Protein AF-A0A2D6XD43-F1 (afdb_monomer_lite)

Radius of gyration: 28.15 Å; chains: 1; bounding box: 57×54×77 Å

pLDDT: mean 83.76, std 19.69, range [35.38, 98.19]

Structure (mmCIF, N/CA/C/O backbone):
data_AF-A0A2D6XD43-F1
#
_entry.id   AF-A0A2D6XD43-F1
#
loop_
_atom_site.group_PDB
_atom_site.id
_atom_site.type_symbol
_atom_site.label_atom_id
_atom_site.label_alt_id
_atom_site.label_comp_id
_atom_site.label_asym_id
_atom_site.label_entity_id
_atom_site.label_seq_id
_atom_site.pdbx_PDB_ins_code
_atom_site.Cartn_x
_atom_site.Cartn_y
_atom_site.Cartn_z
_atom_site.occupancy
_atom_site.B_iso_or_equiv
_atom_site.auth_seq_id
_atom_site.auth_comp_id
_atom_site.auth_asym_id
_atom_site.auth_atom_id
_atom_site.pdbx_PDB_model_num
ATOM 1 N N . MET A 1 1 ? -34.130 -46.981 38.856 1.00 36.81 1 MET A N 1
ATOM 2 C CA . MET A 1 1 ? -32.659 -47.168 38.892 1.00 36.81 1 MET A CA 1
ATOM 3 C C . MET A 1 1 ? -32.254 -47.783 37.555 1.00 36.81 1 MET A C 1
ATOM 5 O O . MET A 1 1 ? -32.820 -48.808 37.228 1.00 36.81 1 MET A O 1
ATOM 9 N N . GLY A 1 2 ? -31.407 -47.218 36.698 1.00 35.38 2 GLY A N 1
ATOM 10 C CA . GLY A 1 2 ? -30.590 -46.011 36.779 1.00 35.38 2 GLY A CA 1
ATOM 11 C C . GLY A 1 2 ? -30.310 -45.475 35.366 1.00 35.38 2 GLY A C 1
ATOM 12 O O . GLY A 1 2 ? -30.188 -46.233 34.411 1.00 35.38 2 GLY A O 1
ATOM 13 N N . PHE A 1 3 ? -30.280 -44.149 35.285 1.00 39.03 3 PHE A N 1
ATOM 14 C CA . PHE A 1 3 ? -30.263 -43.269 34.112 1.00 39.03 3 PHE A CA 1
ATOM 15 C C . PHE A 1 3 ? -28.834 -42.773 33.787 1.00 39.03 3 PHE A C 1
ATOM 17 O O . PHE A 1 3 ? -28.650 -41.710 33.209 1.00 39.03 3 PHE A O 1
ATOM 24 N N . LEU A 1 4 ? -27.794 -43.506 34.191 1.00 45.97 4 LEU A N 1
ATOM 25 C CA . LEU A 1 4 ? -26.397 -43.088 34.056 1.00 45.97 4 LEU A CA 1
ATOM 26 C C . LEU A 1 4 ? -25.532 -44.290 33.660 1.00 45.97 4 LEU A C 1
ATOM 28 O O . LEU A 1 4 ? -25.793 -45.410 34.084 1.00 45.97 4 LEU A O 1
ATOM 32 N N . ASP A 1 5 ? -24.503 -44.012 32.861 1.00 47.78 5 ASP A N 1
ATOM 33 C CA . ASP A 1 5 ? -23.393 -44.901 32.493 1.00 47.78 5 ASP A CA 1
ATOM 34 C C . ASP A 1 5 ? -23.548 -45.815 31.272 1.00 47.78 5 ASP A C 1
ATOM 36 O O . ASP A 1 5 ? -23.413 -47.035 31.328 1.00 47.78 5 ASP A O 1
ATOM 40 N N . ARG A 1 6 ? -23.636 -45.177 30.098 1.00 39.62 6 ARG A N 1
ATOM 41 C CA . ARG A 1 6 ? -22.829 -45.600 28.932 1.00 39.62 6 ARG A CA 1
ATOM 42 C C . ARG A 1 6 ? -22.452 -44.440 28.001 1.00 39.62 6 ARG A C 1
ATOM 44 O O . ARG A 1 6 ? -22.363 -44.587 26.790 1.00 39.62 6 ARG A O 1
ATOM 51 N N . PHE A 1 7 ? -22.171 -43.270 28.576 1.00 41.72 7 PHE A N 1
ATOM 52 C CA . PHE A 1 7 ? -21.404 -42.221 27.902 1.00 41.72 7 PHE A CA 1
ATOM 53 C C . PHE A 1 7 ? -19.918 -42.581 27.971 1.00 41.72 7 PHE A C 1
ATOM 55 O O . PHE A 1 7 ? -19.250 -42.241 28.942 1.00 41.72 7 PHE A O 1
ATOM 62 N N . LYS A 1 8 ? -19.389 -43.291 26.968 1.00 43.66 8 LYS A N 1
ATOM 63 C CA . LYS A 1 8 ? -17.951 -43.289 26.646 1.00 43.66 8 LYS A CA 1
ATOM 64 C C . LYS A 1 8 ? -17.709 -43.936 25.282 1.00 43.66 8 LYS A C 1
ATOM 66 O O . LYS A 1 8 ? -17.955 -45.125 25.128 1.00 43.66 8 LYS A O 1
ATOM 71 N N . ARG A 1 9 ? -17.104 -43.137 24.387 1.00 45.78 9 ARG A N 1
ATOM 72 C CA . ARG A 1 9 ? -16.548 -43.481 23.060 1.00 45.78 9 ARG A CA 1
ATOM 73 C C . ARG A 1 9 ? -17.661 -43.791 22.048 1.00 45.78 9 ARG A C 1
ATOM 75 O O . ARG A 1 9 ? -18.321 -44.804 22.163 1.00 45.78 9 ARG A O 1
ATOM 82 N N . GLN A 1 10 ? -17.965 -42.967 21.053 1.00 41.78 10 GLN A N 1
ATOM 83 C CA . GLN A 1 10 ? -17.075 -42.339 20.079 1.00 41.78 10 GLN A CA 1
ATOM 84 C C . GLN A 1 10 ? -17.763 -41.063 19.551 1.00 41.78 10 GLN A C 1
ATOM 86 O O . GLN A 1 10 ? -18.848 -41.130 18.984 1.00 41.78 10 GLN A O 1
ATOM 91 N N . LYS A 1 11 ? -17.154 -39.892 19.746 1.00 40.19 11 LYS A N 1
ATOM 92 C CA . LYS A 1 11 ? -17.409 -38.699 18.924 1.00 40.19 11 LYS A CA 1
ATOM 93 C C . LYS A 1 11 ? -16.052 -38.239 18.415 1.00 40.19 11 LYS A C 1
ATOM 95 O O . LYS A 1 11 ? -15.491 -37.267 18.899 1.00 40.19 11 LYS A O 1
ATOM 100 N N . GLU A 1 12 ? -15.503 -39.021 17.500 1.00 41.88 12 GLU A N 1
ATOM 101 C CA . GLU A 1 12 ? -14.389 -38.607 16.663 1.00 41.88 12 GLU A CA 1
ATOM 102 C C . GLU A 1 12 ? -14.927 -38.496 15.239 1.00 41.88 12 GLU A C 1
ATOM 104 O O . GLU A 1 12 ? -15.372 -39.476 14.653 1.00 41.88 12 GLU A O 1
ATOM 109 N N . ASN A 1 13 ? -14.859 -37.271 14.724 1.00 44.62 13 ASN A N 1
ATOM 110 C CA . ASN A 1 13 ? -14.670 -36.968 13.311 1.00 44.62 13 ASN A CA 1
ATOM 111 C C . ASN A 1 13 ? -15.815 -37.302 12.349 1.00 44.62 13 ASN A C 1
ATOM 113 O O . ASN A 1 13 ? -15.654 -38.106 11.439 1.00 44.62 13 ASN A O 1
ATOM 117 N N . GLU A 1 14 ? -16.894 -36.527 12.418 1.00 41.75 14 GLU A N 1
ATOM 118 C CA . GLU A 1 14 ? -17.632 -36.176 11.200 1.00 41.75 14 GLU A CA 1
ATOM 119 C C . GLU A 1 14 ? -17.756 -34.656 11.121 1.00 41.75 14 GLU A C 1
ATOM 121 O O . GLU A 1 14 ? -18.740 -34.051 11.538 1.00 41.75 14 GLU A O 1
ATOM 126 N N . VAL A 1 15 ? -16.697 -34.024 10.605 1.00 44.62 15 VAL A N 1
ATOM 127 C CA . VAL A 1 15 ? -16.807 -32.677 10.043 1.00 44.62 15 VAL A CA 1
ATOM 128 C C . VAL A 1 15 ? -17.724 -32.815 8.824 1.00 44.62 15 VAL A C 1
ATOM 130 O O . VAL A 1 15 ? -17.363 -33.546 7.895 1.00 44.62 15 VAL A O 1
ATOM 133 N N . PRO A 1 16 ? -18.910 -32.181 8.795 1.00 45.00 16 PRO A N 1
ATOM 134 C CA . PRO A 1 16 ? -19.760 -32.234 7.618 1.00 45.00 16 PRO A CA 1
ATOM 135 C C . PRO A 1 16 ? -18.968 -31.675 6.436 1.00 45.00 16 PRO A C 1
ATOM 137 O O . PRO A 1 16 ? -18.408 -30.581 6.520 1.00 45.00 16 PRO A O 1
ATOM 140 N N . LYS A 1 17 ? -18.878 -32.457 5.351 1.00 43.34 17 LYS A N 1
ATOM 141 C CA . LYS A 1 17 ? -18.208 -32.061 4.107 1.00 43.34 17 LYS A CA 1
ATOM 142 C C . LYS A 1 17 ? -18.776 -30.720 3.659 1.00 43.34 17 LYS A C 1
ATOM 144 O O . LYS A 1 17 ? -19.880 -30.657 3.118 1.00 43.34 17 LYS A O 1
ATOM 149 N N . VAL A 1 18 ? -18.009 -29.656 3.882 1.00 43.25 18 VAL A N 1
ATOM 150 C CA . VAL A 1 18 ? -18.252 -28.354 3.274 1.00 43.25 18 VAL A CA 1
ATOM 151 C C . VAL A 1 18 ? -18.239 -28.605 1.774 1.00 43.25 18 VAL A C 1
ATOM 153 O O . VAL A 1 18 ? -17.219 -29.006 1.215 1.00 43.25 18 VAL A O 1
ATOM 156 N N . ILE A 1 19 ? -19.398 -28.456 1.135 1.00 46.12 19 ILE A N 1
ATOM 157 C CA . ILE A 1 19 ? -19.512 -28.496 -0.318 1.00 46.12 19 ILE A CA 1
ATOM 158 C C . ILE A 1 19 ? -18.704 -27.297 -0.809 1.00 46.12 19 ILE A C 1
ATOM 160 O O . ILE A 1 19 ? -19.178 -26.162 -0.786 1.00 46.12 19 ILE A O 1
ATOM 164 N N . SER A 1 20 ? -17.455 -27.550 -1.189 1.00 45.88 20 SER A N 1
ATOM 165 C CA . SER A 1 20 ? -16.553 -26.581 -1.788 1.00 45.88 20 SER A CA 1
ATOM 166 C C . SER A 1 20 ? -17.100 -26.212 -3.163 1.00 45.88 20 SER A C 1
ATOM 168 O O . SER A 1 20 ? -16.691 -26.758 -4.186 1.00 45.88 20 SER A O 1
ATOM 170 N N . ARG A 1 21 ? -18.073 -25.301 -3.208 1.00 54.69 21 ARG A N 1
ATOM 171 C CA . ARG A 1 21 ? -18.296 -24.522 -4.421 1.00 54.69 21 ARG A CA 1
ATOM 172 C C . ARG A 1 21 ? -17.099 -23.595 -4.502 1.00 54.69 21 ARG A C 1
ATOM 174 O O . ARG A 1 21 ? -17.064 -22.583 -3.808 1.00 54.69 21 ARG A O 1
ATOM 181 N N . GLU A 1 22 ? -16.086 -24.007 -5.261 1.00 46.19 22 GLU A N 1
ATOM 182 C CA . GLU A 1 22 ? -15.000 -23.114 -5.647 1.00 46.19 22 GLU A CA 1
ATOM 183 C C . GLU A 1 22 ? -15.640 -21.798 -6.108 1.00 46.19 22 GLU A C 1
ATOM 185 O O . GLU A 1 22 ? -16.523 -21.837 -6.975 1.00 46.19 22 GLU A O 1
ATOM 190 N N . PRO A 1 23 ? -15.290 -20.648 -5.504 1.00 43.38 23 PRO A N 1
ATOM 191 C CA . PRO A 1 23 ? -15.795 -19.381 -5.985 1.00 43.38 23 PRO A CA 1
ATOM 192 C C . PRO A 1 23 ? -15.359 -19.249 -7.443 1.00 43.38 23 PRO A C 1
ATOM 194 O O . PRO A 1 23 ? -14.170 -19.154 -7.749 1.00 43.38 23 PRO A O 1
ATOM 197 N N . GLN A 1 24 ? -16.329 -19.302 -8.357 1.00 52.28 24 GLN A N 1
ATOM 198 C CA . GLN A 1 24 ? -16.096 -19.051 -9.771 1.00 52.28 24 GLN A CA 1
ATOM 199 C C . GLN A 1 24 ? -15.862 -17.554 -9.930 1.00 52.28 24 GLN A C 1
ATOM 201 O O . GLN A 1 24 ? -16.773 -16.787 -10.231 1.00 52.28 24 GLN A O 1
ATOM 206 N N . TYR A 1 25 ? -14.632 -17.122 -9.668 1.00 49.03 25 TYR A N 1
ATOM 207 C CA . TYR A 1 25 ? -14.213 -15.782 -10.029 1.00 49.03 25 TYR A CA 1
ATOM 208 C C . TYR A 1 25 ? -14.284 -15.677 -11.556 1.00 49.03 25 TYR A C 1
ATOM 210 O O . TYR A 1 25 ? -13.669 -16.507 -12.241 1.00 49.03 25 TYR A O 1
ATOM 218 N N . PRO A 1 26 ? -15.014 -14.696 -12.117 1.00 40.81 26 PRO A N 1
ATOM 219 C CA . PRO A 1 26 ? -14.933 -14.432 -13.541 1.00 40.81 26 PRO A CA 1
ATOM 220 C C . PRO A 1 26 ? -13.469 -14.132 -13.857 1.00 40.81 26 PRO A C 1
ATOM 222 O O . PRO A 1 26 ? -12.884 -13.190 -13.318 1.00 40.81 26 PRO A O 1
ATOM 225 N N . LYS A 1 27 ? -12.852 -14.979 -14.688 1.00 42.97 27 LYS A N 1
ATOM 226 C CA . LYS A 1 27 ? -11.539 -14.694 -15.262 1.00 42.97 27 LYS A CA 1
ATOM 227 C C . LYS A 1 27 ? -11.714 -13.389 -16.025 1.00 42.97 27 LYS A C 1
ATOM 229 O O . LYS A 1 27 ? -12.415 -13.364 -17.029 1.00 42.97 27 LYS A O 1
ATOM 234 N N . THR A 1 28 ? -11.157 -12.296 -15.524 1.00 42.34 28 THR A N 1
ATOM 235 C CA . THR A 1 28 ? -11.140 -11.042 -16.268 1.00 42.34 28 THR A CA 1
ATOM 236 C C . THR A 1 28 ? -10.242 -11.254 -17.484 1.00 42.34 28 THR A C 1
ATOM 238 O O . THR A 1 28 ? -9.016 -11.218 -17.398 1.00 42.34 28 THR A O 1
ATOM 241 N N . GLU A 1 29 ? -10.865 -11.542 -18.626 1.00 44.09 29 GLU A N 1
ATOM 242 C CA . GLU A 1 29 ? -10.246 -11.727 -19.945 1.00 44.09 29 GLU A CA 1
ATOM 243 C C . GLU A 1 29 ? -9.741 -10.400 -20.542 1.00 44.09 29 GLU A C 1
ATOM 245 O O . GLU A 1 29 ? -9.859 -10.137 -21.733 1.00 44.09 29 GLU A O 1
ATOM 250 N N . GLU A 1 30 ? -9.121 -9.549 -19.725 1.00 44.41 30 GLU A N 1
ATOM 251 C CA . GLU A 1 30 ? -8.484 -8.311 -20.174 1.00 44.41 30 GLU A CA 1
ATOM 252 C C . GLU A 1 30 ? -6.957 -8.400 -20.071 1.00 44.41 30 GLU A C 1
ATOM 254 O O . GLU A 1 30 ? -6.265 -7.476 -19.647 1.00 44.41 30 GLU A O 1
ATOM 259 N N . THR A 1 31 ? -6.371 -9.493 -20.560 1.00 46.09 31 THR A N 1
ATOM 260 C CA . THR A 1 31 ? -4.988 -9.470 -21.069 1.00 46.09 31 THR A CA 1
ATOM 261 C C . THR A 1 31 ? -4.974 -8.852 -22.472 1.00 46.09 31 THR A C 1
ATOM 263 O O . THR A 1 31 ? -4.466 -9.414 -23.440 1.00 46.09 31 THR A O 1
ATOM 266 N N . SER A 1 32 ? -5.559 -7.657 -22.579 1.00 42.69 32 SER A N 1
ATOM 267 C CA . SER A 1 32 ? -5.605 -6.865 -23.801 1.00 42.69 32 SER A CA 1
ATOM 268 C C . SER A 1 32 ? -4.183 -6.458 -24.189 1.00 42.69 32 SER A C 1
ATOM 270 O O . SER A 1 32 ? -3.411 -5.902 -23.402 1.00 42.69 32 SER A O 1
ATOM 272 N N . GLN A 1 33 ? -3.818 -6.839 -25.405 1.00 52.62 33 GLN A N 1
ATOM 273 C CA . GLN A 1 33 ? -2.494 -6.791 -26.001 1.00 52.62 33 GLN A CA 1
ATOM 274 C C . GLN A 1 33 ? -1.906 -5.372 -25.956 1.00 52.62 33 GLN A C 1
ATOM 276 O O . GLN A 1 33 ? -2.085 -4.578 -26.875 1.00 52.62 33 GLN A O 1
ATOM 281 N N . ARG A 1 34 ? -1.160 -5.024 -24.900 1.00 60.41 34 ARG A N 1
ATOM 282 C CA . ARG A 1 34 ? -0.436 -3.744 -24.865 1.00 60.41 34 ARG A CA 1
ATOM 283 C C . ARG A 1 34 ? 0.688 -3.777 -25.900 1.00 60.41 34 ARG A C 1
ATOM 285 O O . ARG A 1 34 ? 1.740 -4.383 -25.661 1.00 60.41 34 ARG A O 1
ATOM 292 N N . SER A 1 35 ? 0.455 -3.144 -27.048 1.00 74.88 35 SER A N 1
ATOM 293 C CA . SER A 1 35 ? 1.459 -2.917 -28.086 1.00 74.88 35 SER A CA 1
ATOM 294 C C . SER A 1 35 ? 2.625 -2.105 -27.523 1.00 74.88 35 SER A C 1
ATOM 296 O O . SER A 1 35 ? 2.425 -1.165 -26.753 1.00 74.88 35 SER A O 1
ATOM 298 N N . VAL A 1 36 ? 3.851 -2.475 -27.895 1.00 82.31 36 VAL A N 1
ATOM 299 C CA . VAL A 1 36 ? 5.047 -1.707 -27.536 1.00 82.31 36 VAL A CA 1
ATOM 300 C C . VAL A 1 36 ? 5.078 -0.442 -28.387 1.00 82.31 36 VAL A C 1
ATOM 302 O O . VAL A 1 36 ? 4.928 -0.506 -29.605 1.00 82.31 36 VAL A O 1
ATOM 305 N N . ILE A 1 37 ? 5.245 0.702 -27.738 1.00 82.62 37 ILE A N 1
ATOM 306 C CA . ILE A 1 37 ? 5.346 2.008 -28.373 1.00 82.62 37 ILE A CA 1
ATOM 307 C C . ILE A 1 37 ? 6.795 2.235 -28.785 1.00 82.62 37 ILE A C 1
ATOM 309 O O . ILE A 1 37 ? 7.724 2.034 -27.999 1.00 82.62 37 ILE A O 1
ATOM 313 N N . GLY A 1 38 ? 6.963 2.662 -30.034 1.00 77.56 38 GLY A N 1
ATOM 314 C CA . GLY A 1 38 ? 8.256 2.828 -30.686 1.00 77.56 38 GLY A CA 1
ATOM 315 C C . GLY A 1 38 ? 8.512 1.746 -31.735 1.00 77.56 38 GLY A C 1
ATOM 316 O O . GLY A 1 38 ? 8.249 0.566 -31.517 1.00 77.56 38 GLY A O 1
ATOM 317 N N . LYS A 1 39 ? 9.025 2.170 -32.895 1.00 85.50 39 LYS A N 1
ATOM 318 C CA . LYS A 1 39 ? 9.434 1.289 -34.006 1.00 85.50 39 LYS A CA 1
ATOM 319 C C . LYS A 1 39 ? 10.936 1.360 -34.293 1.00 85.50 39 LYS A C 1
ATOM 321 O O . LYS A 1 39 ? 11.413 0.725 -35.225 1.00 85.50 39 LYS A O 1
ATOM 326 N N . THR A 1 40 ? 11.675 2.148 -33.521 1.00 90.56 40 THR A N 1
ATOM 327 C CA . THR A 1 40 ? 13.087 2.452 -33.752 1.00 90.56 40 THR A CA 1
ATOM 328 C C . THR A 1 40 ? 13.940 2.006 -32.572 1.00 90.56 40 THR A C 1
ATOM 330 O O . THR A 1 40 ? 13.476 1.902 -31.435 1.00 90.56 40 THR A O 1
ATOM 333 N N . CYS A 1 41 ? 15.205 1.698 -32.847 1.00 89.44 41 CYS A N 1
ATOM 334 C CA . CYS A 1 41 ? 16.180 1.353 -31.824 1.00 89.44 41 CYS A CA 1
ATOM 335 C C . CYS A 1 41 ? 16.533 2.581 -30.963 1.00 89.44 41 CYS A C 1
ATOM 337 O O . CYS A 1 41 ? 16.917 3.599 -31.532 1.00 89.44 41 CYS A O 1
ATOM 339 N N . PRO A 1 42 ? 16.520 2.483 -29.619 1.00 89.88 42 PRO A N 1
ATOM 340 C CA . PRO A 1 42 ? 16.848 3.608 -28.738 1.00 89.88 42 PRO A CA 1
ATOM 341 C C . PRO A 1 42 ? 18.330 4.026 -28.766 1.00 89.88 42 PRO A C 1
ATOM 343 O O . PRO A 1 42 ? 18.672 5.059 -28.207 1.00 89.88 42 PRO A O 1
ATOM 346 N N . TYR A 1 43 ? 19.212 3.235 -29.391 1.00 90.88 43 TYR A N 1
ATOM 347 C CA . TYR A 1 43 ? 20.646 3.541 -29.500 1.00 90.88 43 TYR A CA 1
ATOM 348 C C . TYR A 1 43 ? 21.021 4.170 -30.844 1.00 90.88 43 TYR A C 1
ATOM 350 O O . TYR A 1 43 ? 21.726 5.169 -30.888 1.00 90.88 43 TYR A O 1
ATOM 358 N N . CYS A 1 44 ? 20.582 3.561 -31.949 1.00 90.12 44 CYS A N 1
ATOM 359 C CA . CYS A 1 44 ? 21.009 3.936 -33.302 1.00 90.12 44 CYS A CA 1
ATOM 360 C C . CYS A 1 44 ? 19.870 4.440 -34.194 1.00 90.12 44 CYS A C 1
ATOM 362 O O . CYS A 1 44 ? 20.095 4.699 -35.371 1.00 90.12 44 CYS A O 1
ATOM 364 N N . ASN A 1 45 ? 18.642 4.528 -33.672 1.00 88.75 45 ASN A N 1
ATOM 365 C CA . ASN A 1 45 ? 17.428 4.917 -34.399 1.00 88.75 45 ASN A CA 1
ATOM 366 C C . ASN A 1 45 ? 17.063 4.044 -35.614 1.00 88.75 45 ASN A C 1
ATOM 368 O O . ASN A 1 45 ? 16.101 4.354 -36.314 1.00 88.75 45 ASN A O 1
ATOM 372 N N . ALA A 1 46 ? 17.755 2.923 -35.840 1.00 90.00 46 ALA A N 1
ATOM 373 C CA . ALA A 1 46 ? 17.422 1.997 -36.915 1.00 90.00 46 ALA A CA 1
ATOM 374 C C . ALA A 1 46 ? 15.991 1.443 -36.755 1.00 90.00 46 ALA A C 1
ATOM 376 O O . ALA A 1 46 ? 15.579 1.149 -35.624 1.00 90.00 46 ALA A O 1
ATOM 377 N N . PRO A 1 47 ? 15.234 1.280 -37.855 1.00 89.38 47 PRO A N 1
ATOM 378 C CA . PRO A 1 47 ? 13.898 0.700 -37.812 1.00 89.38 47 PRO A CA 1
ATOM 379 C C . PRO A 1 47 ? 13.959 -0.772 -37.382 1.00 89.38 47 PRO A C 1
ATOM 381 O O . PRO A 1 47 ? 14.848 -1.521 -37.785 1.00 89.38 47 PRO A O 1
ATOM 384 N N . LEU A 1 48 ? 13.006 -1.189 -36.550 1.00 87.06 48 LEU A N 1
ATOM 385 C CA . LEU A 1 48 ? 12.890 -2.549 -36.035 1.00 87.06 48 LEU A CA 1
ATOM 386 C C . LEU A 1 48 ? 11.584 -3.169 -36.521 1.00 87.06 48 LEU A C 1
ATOM 388 O O . LEU A 1 48 ? 10.511 -2.832 -36.020 1.00 87.06 48 LEU A O 1
ATOM 392 N N . ASP A 1 49 ? 11.695 -4.109 -37.455 1.00 84.75 49 ASP A N 1
ATOM 393 C CA . ASP A 1 49 ? 10.576 -4.918 -37.928 1.00 84.75 49 ASP A CA 1
ATOM 394 C C . ASP A 1 49 ? 10.940 -6.415 -37.830 1.00 84.75 49 ASP A C 1
ATOM 396 O O . ASP A 1 49 ? 11.881 -6.854 -38.499 1.00 84.75 49 ASP A O 1
ATOM 400 N N . PRO A 1 50 ? 10.300 -7.209 -36.947 1.00 85.19 50 PRO A N 1
ATOM 401 C CA . PRO A 1 50 ? 9.228 -6.835 -36.021 1.00 85.19 50 PRO A CA 1
ATOM 402 C C . PRO A 1 50 ? 9.726 -6.096 -34.764 1.00 85.19 50 PRO A C 1
ATOM 404 O O . PRO A 1 50 ? 10.836 -6.336 -34.271 1.00 85.19 50 PRO A O 1
ATOM 407 N N . VAL A 1 51 ? 8.858 -5.254 -34.183 1.00 87.19 51 VAL A N 1
ATOM 408 C CA . VAL A 1 51 ? 9.123 -4.548 -32.915 1.00 87.19 51 VAL A CA 1
ATOM 409 C C . VAL A 1 51 ? 9.376 -5.561 -31.786 1.00 87.19 51 VAL A C 1
ATOM 411 O O . VAL A 1 51 ? 8.557 -6.464 -31.573 1.00 87.19 51 VAL A O 1
ATOM 414 N N . PRO A 1 52 ? 10.480 -5.435 -31.023 1.00 88.00 52 PRO A N 1
ATOM 415 C CA . PRO A 1 52 ? 10.788 -6.366 -29.946 1.00 88.00 52 PRO A CA 1
ATOM 416 C C . PRO A 1 52 ? 9.698 -6.392 -28.870 1.00 88.00 52 PRO A C 1
ATOM 418 O O . PRO A 1 52 ? 9.382 -5.385 -28.245 1.00 88.00 52 PRO A O 1
ATOM 421 N N . GLN A 1 53 ? 9.163 -7.584 -28.602 1.00 88.81 53 GLN A N 1
ATOM 422 C CA . GLN A 1 53 ? 8.238 -7.827 -27.487 1.00 88.81 53 GLN A CA 1
ATOM 423 C C . GLN A 1 53 ? 8.973 -8.187 -26.185 1.00 88.81 53 GLN A C 1
ATOM 425 O O . GLN A 1 53 ? 8.425 -8.076 -25.090 1.00 88.81 53 GLN A O 1
ATOM 430 N N . ARG A 1 54 ? 10.224 -8.633 -26.291 1.00 88.56 54 ARG A N 1
ATOM 431 C CA . ARG A 1 54 ? 11.103 -9.011 -25.178 1.00 88.56 54 ARG A CA 1
ATOM 432 C C . ARG A 1 54 ? 12.494 -8.429 -25.425 1.00 88.56 54 ARG A C 1
ATOM 434 O O . ARG A 1 54 ? 12.762 -7.922 -26.514 1.00 88.56 54 ARG A O 1
ATOM 441 N N . LYS A 1 55 ? 13.375 -8.519 -24.424 1.00 89.62 55 LYS A N 1
ATOM 442 C CA . LYS A 1 55 ? 14.782 -8.105 -24.544 1.00 89.62 55 LYS A CA 1
ATOM 443 C C . LYS A 1 55 ? 15.421 -8.769 -25.774 1.00 89.62 55 LYS A C 1
ATOM 445 O O . LYS A 1 55 ? 15.384 -9.993 -25.886 1.00 89.62 55 LYS A O 1
ATOM 450 N N . LYS A 1 56 ? 15.991 -7.976 -26.686 1.00 91.81 56 LYS A N 1
ATOM 451 C CA . LYS A 1 56 ? 16.610 -8.453 -27.940 1.00 91.81 56 LYS A CA 1
ATOM 452 C C . LYS A 1 56 ? 17.797 -7.563 -28.316 1.00 91.81 56 LYS A C 1
ATOM 454 O O . LYS A 1 56 ? 17.810 -6.383 -27.980 1.00 91.81 56 LYS A O 1
ATOM 459 N N . LYS A 1 57 ? 18.790 -8.115 -29.018 1.00 92.44 57 LYS A N 1
ATOM 460 C CA . LYS A 1 57 ? 19.868 -7.328 -29.639 1.00 92.44 57 LYS A CA 1
ATOM 461 C C . LYS A 1 57 ? 19.354 -6.620 -30.895 1.00 92.44 57 LYS A C 1
ATOM 463 O O . LYS A 1 57 ? 18.601 -7.212 -31.670 1.00 92.44 57 LYS A O 1
ATOM 468 N N . CYS A 1 58 ? 19.767 -5.375 -31.099 1.00 91.00 58 CYS A N 1
ATOM 469 C CA . CYS A 1 58 ? 19.516 -4.656 -32.342 1.00 91.00 58 CYS A CA 1
ATOM 470 C C . CYS A 1 58 ? 20.341 -5.282 -33.485 1.00 91.00 58 CYS A C 1
ATOM 472 O O . CYS A 1 58 ? 21.547 -5.451 -33.306 1.00 91.00 58 CYS A O 1
ATOM 474 N N . PRO A 1 59 ? 19.751 -5.591 -34.654 1.00 89.62 59 PRO A N 1
ATOM 475 C CA . PRO A 1 59 ? 20.505 -6.103 -35.801 1.00 89.62 59 PRO A CA 1
ATOM 476 C C . PRO A 1 59 ? 21.472 -5.068 -36.399 1.00 89.62 59 PRO A C 1
ATOM 478 O O . PRO A 1 59 ? 22.471 -5.456 -36.989 1.00 89.62 59 PRO A O 1
ATOM 481 N N . SER A 1 60 ? 21.210 -3.768 -36.227 1.00 89.75 60 SER A N 1
ATOM 482 C CA . SER A 1 60 ? 22.013 -2.697 -36.834 1.00 89.75 60 SER A CA 1
ATOM 483 C C . SER A 1 60 ? 23.211 -2.267 -35.985 1.00 89.75 60 SER A C 1
ATOM 485 O O . SER A 1 60 ? 24.274 -2.011 -36.532 1.00 89.75 60 SER A O 1
ATOM 487 N N . CYS A 1 61 ? 23.062 -2.178 -34.657 1.00 90.75 61 CYS A N 1
ATOM 488 C CA . CYS A 1 61 ? 24.140 -1.721 -33.763 1.00 90.75 61 CYS A CA 1
ATOM 489 C C . CYS A 1 61 ? 24.604 -2.765 -32.736 1.00 90.75 61 CYS A C 1
ATOM 491 O O . CYS A 1 61 ? 25.520 -2.498 -31.967 1.00 90.75 61 CYS A O 1
ATOM 493 N N . GLY A 1 62 ? 23.960 -3.934 -32.655 1.00 88.69 62 GLY A N 1
ATOM 494 C CA . GLY A 1 62 ? 24.310 -4.999 -31.705 1.00 88.69 62 GLY A CA 1
ATOM 495 C C . GLY A 1 62 ? 23.926 -4.741 -30.238 1.00 88.69 62 GLY A C 1
ATOM 496 O O . GLY A 1 62 ? 23.909 -5.687 -29.446 1.00 88.69 62 GLY A O 1
ATOM 497 N N . SER A 1 63 ? 23.569 -3.505 -29.870 1.00 90.88 63 SER A N 1
ATOM 498 C CA . SER A 1 63 ? 23.176 -3.116 -28.507 1.00 90.88 63 SER A CA 1
ATOM 499 C C . SER A 1 63 ? 21.905 -3.835 -28.033 1.00 90.88 63 SER A C 1
ATOM 501 O O . SER A 1 63 ? 21.017 -4.164 -28.826 1.00 90.88 63 SER A O 1
ATOM 503 N N . LEU A 1 64 ? 21.802 -4.076 -26.723 1.00 93.50 64 LEU A N 1
ATOM 504 C CA . LEU A 1 64 ? 20.641 -4.719 -26.104 1.00 93.50 64 LEU A CA 1
ATOM 505 C C . LEU A 1 64 ? 19.497 -3.721 -25.911 1.00 93.50 64 LEU A C 1
ATOM 507 O O . LEU A 1 64 ? 19.631 -2.760 -25.165 1.00 93.50 64 LEU A O 1
ATOM 511 N N . ILE A 1 65 ? 18.353 -3.997 -26.530 1.00 93.56 65 ILE A N 1
ATOM 512 C CA . ILE A 1 65 ? 17.122 -3.224 -26.370 1.00 93.56 65 ILE A CA 1
ATOM 513 C C . ILE A 1 65 ? 16.295 -3.848 -25.251 1.00 93.56 65 ILE A C 1
ATOM 515 O O . ILE A 1 65 ? 16.038 -5.059 -25.254 1.00 93.56 65 ILE A O 1
ATOM 519 N N . TYR A 1 66 ? 15.849 -3.019 -24.313 1.00 94.31 66 TYR A N 1
ATOM 520 C CA . TYR A 1 66 ? 15.008 -3.428 -23.198 1.00 94.31 66 TYR A CA 1
ATOM 521 C C . TYR A 1 66 ? 13.566 -2.992 -23.446 1.00 94.31 66 TYR A C 1
ATOM 523 O O . TYR A 1 66 ? 13.308 -1.878 -23.890 1.00 94.31 66 TYR A O 1
ATOM 531 N N . VAL A 1 67 ? 12.621 -3.885 -23.146 1.00 94.19 67 VAL A N 1
ATOM 532 C CA . VAL A 1 67 ? 11.185 -3.585 -23.179 1.00 94.19 67 VAL A CA 1
ATOM 533 C C . VAL A 1 67 ? 10.712 -3.469 -21.737 1.00 94.19 67 VAL A C 1
ATOM 535 O O . VAL A 1 67 ? 10.828 -4.432 -20.966 1.00 94.19 67 VAL A O 1
ATOM 538 N N . ARG A 1 68 ? 10.209 -2.293 -21.361 1.00 94.62 68 ARG A N 1
ATOM 539 C CA . ARG A 1 68 ? 9.713 -2.005 -20.009 1.00 94.62 68 ARG A CA 1
ATOM 540 C C . ARG A 1 68 ? 8.369 -1.304 -20.064 1.00 94.62 68 ARG A C 1
ATOM 542 O O . ARG A 1 68 ? 8.051 -0.637 -21.039 1.00 94.62 68 ARG A O 1
ATOM 549 N N . THR A 1 69 ? 7.570 -1.495 -19.026 1.00 95.19 69 THR A N 1
ATOM 550 C CA . THR A 1 69 ? 6.308 -0.775 -18.854 1.00 95.19 69 THR A CA 1
ATOM 551 C C . THR A 1 69 ? 6.605 0.485 -18.062 1.00 95.19 69 THR A C 1
ATOM 553 O O . THR A 1 69 ? 7.248 0.370 -17.031 1.00 95.19 69 THR A O 1
ATOM 556 N N . ARG A 1 70 ? 6.170 1.663 -18.493 1.00 93.31 70 ARG A N 1
ATOM 557 C CA . ARG A 1 70 ? 6.376 2.903 -17.738 1.00 93.31 70 ARG A CA 1
ATOM 558 C C . ARG A 1 70 ? 5.319 3.044 -16.629 1.00 93.31 70 ARG A C 1
ATOM 560 O O . ARG A 1 70 ? 4.152 2.743 -16.888 1.00 93.31 70 ARG A O 1
ATOM 567 N N . PRO A 1 71 ? 5.674 3.469 -15.404 1.00 94.69 71 PRO A N 1
ATOM 568 C CA . PRO A 1 71 ? 4.709 3.575 -14.310 1.00 94.69 71 PRO A CA 1
ATOM 569 C C . PRO A 1 71 ? 3.649 4.667 -14.500 1.00 94.69 71 PRO A C 1
ATOM 571 O O . PRO A 1 71 ? 2.541 4.498 -13.997 1.00 94.69 71 PRO A O 1
ATOM 574 N N . SER A 1 72 ? 3.948 5.742 -15.237 1.00 91.50 72 SER A N 1
ATOM 575 C CA . SER A 1 72 ? 3.030 6.878 -15.417 1.00 91.50 72 SER A CA 1
ATOM 576 C C . SER A 1 72 ? 1.757 6.529 -16.194 1.00 91.50 72 SER A C 1
ATOM 578 O O . SER A 1 72 ? 0.665 6.911 -15.791 1.00 91.50 72 SER A O 1
ATOM 580 N N . ASP A 1 73 ? 1.877 5.782 -17.289 1.00 93.00 73 ASP A N 1
ATOM 581 C CA . ASP A 1 73 ? 0.771 5.491 -18.213 1.00 93.00 73 ASP A CA 1
ATOM 582 C C . ASP A 1 73 ? 0.609 4.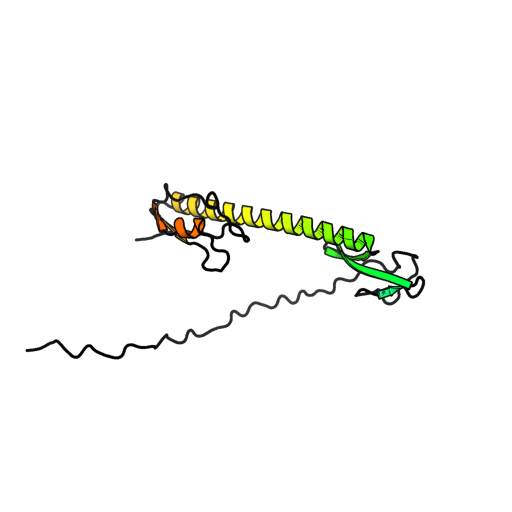005 -18.538 1.00 93.00 73 ASP A C 1
ATOM 584 O O . ASP A 1 73 ? -0.279 3.606 -19.292 1.00 93.00 73 ASP A O 1
ATOM 588 N N . ARG A 1 74 ? 1.467 3.162 -17.958 1.00 90.94 74 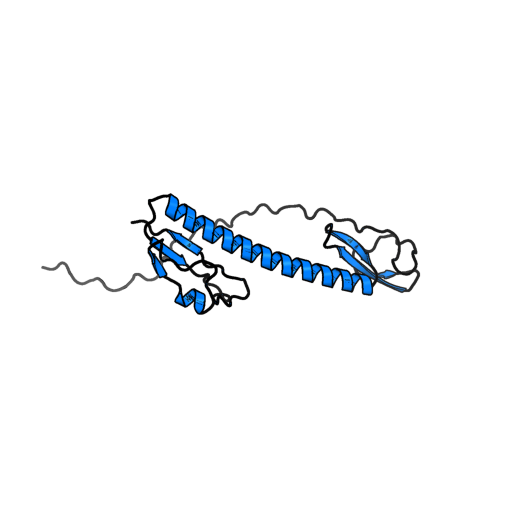ARG A N 1
ATOM 589 C CA . ARG A 1 74 ? 1.463 1.709 -18.138 1.00 90.94 74 ARG A CA 1
ATOM 590 C C . ARG A 1 74 ? 1.683 1.262 -19.588 1.00 90.94 74 ARG A C 1
ATOM 592 O O . ARG A 1 74 ? 1.367 0.111 -19.922 1.00 90.94 74 ARG A O 1
ATOM 599 N N . GLN A 1 75 ? 2.251 2.129 -20.426 1.00 92.19 75 GLN A N 1
ATOM 600 C CA . GLN A 1 75 ? 2.635 1.810 -21.797 1.00 92.19 75 GLN A CA 1
ATOM 601 C C . GLN A 1 75 ? 3.957 1.040 -21.821 1.00 92.19 75 GLN A C 1
ATOM 603 O O . GLN A 1 75 ? 4.829 1.246 -20.977 1.00 92.19 75 GLN A O 1
ATOM 608 N N . ARG A 1 76 ? 4.117 0.133 -22.790 1.00 93.00 76 ARG A N 1
ATOM 609 C CA . ARG A 1 76 ? 5.375 -0.598 -22.998 1.00 93.00 76 ARG A CA 1
ATOM 610 C C . ARG A 1 76 ? 6.260 0.200 -23.943 1.00 93.00 76 ARG A C 1
ATOM 612 O O . ARG A 1 76 ? 5.817 0.525 -25.035 1.00 93.00 76 ARG A O 1
ATOM 619 N N . VAL A 1 77 ? 7.491 0.481 -23.545 1.00 93.50 77 VAL A N 1
ATOM 620 C CA . VAL A 1 77 ? 8.440 1.322 -24.281 1.00 93.50 77 VAL A CA 1
ATOM 621 C C . VAL A 1 77 ? 9.755 0.580 -24.517 1.00 93.50 77 VAL A C 1
ATOM 623 O O . VAL A 1 77 ? 10.154 -0.271 -23.713 1.00 93.50 77 VAL A O 1
ATOM 626 N N . LEU A 1 78 ? 10.412 0.893 -25.636 1.00 94.06 78 LEU A N 1
ATOM 627 C CA . LEU A 1 78 ? 11.781 0.466 -25.925 1.00 94.06 78 LEU A CA 1
ATOM 628 C C . LEU A 1 78 ? 12.759 1.444 -25.276 1.00 94.06 78 LEU A C 1
ATOM 630 O O . LEU A 1 78 ? 12.696 2.641 -25.539 1.00 94.06 78 LEU A O 1
ATOM 634 N N . VAL A 1 79 ? 13.670 0.938 -24.453 1.00 94.62 79 VAL A N 1
ATOM 635 C CA . VAL A 1 79 ? 14.645 1.760 -23.726 1.00 94.62 79 VAL A CA 1
ATOM 636 C C . VAL A 1 79 ? 16.042 1.153 -23.771 1.00 94.62 79 VAL A C 1
ATOM 638 O O . VAL A 1 79 ? 16.228 -0.039 -24.054 1.00 94.62 79 VAL A O 1
ATOM 641 N N . THR A 1 80 ? 17.032 2.002 -23.507 1.00 96.12 80 THR A N 1
ATOM 642 C CA . THR A 1 80 ? 18.409 1.592 -23.229 1.00 96.12 80 THR A CA 1
ATOM 643 C C . THR A 1 80 ? 18.488 0.881 -21.876 1.00 96.12 80 THR A C 1
ATOM 645 O O . THR A 1 80 ? 17.527 0.860 -21.108 1.00 96.12 80 THR A O 1
ATOM 648 N N . GLU A 1 81 ? 19.641 0.297 -21.560 1.00 95.19 81 GLU A N 1
ATOM 649 C CA . GLU A 1 81 ? 19.888 -0.257 -20.226 1.00 95.19 81 GLU A CA 1
ATOM 650 C C . GLU A 1 81 ? 19.714 0.791 -19.116 1.00 95.19 81 GLU A C 1
ATOM 652 O O . GLU A 1 81 ? 19.102 0.506 -18.091 1.00 95.19 81 GLU A O 1
ATOM 657 N N . GLU A 1 82 ? 20.209 2.010 -19.332 1.00 95.81 82 GLU A N 1
ATOM 658 C CA . GLU A 1 82 ? 20.077 3.113 -18.375 1.00 95.81 82 GLU A CA 1
ATOM 659 C C . GLU A 1 82 ? 18.612 3.512 -18.184 1.00 95.81 82 GLU A C 1
ATOM 661 O O . GLU A 1 82 ? 18.136 3.589 -17.053 1.00 95.81 82 GLU A O 1
ATOM 666 N N . GLY A 1 83 ? 17.859 3.659 -19.280 1.00 94.75 83 GLY A N 1
ATOM 667 C CA . GLY A 1 83 ? 16.423 3.928 -19.205 1.00 94.75 83 GLY A CA 1
ATOM 668 C C . GLY A 1 83 ? 15.639 2.788 -18.545 1.00 94.75 83 GLY A C 1
ATOM 669 O O . GLY A 1 83 ? 14.653 3.031 -17.852 1.00 94.75 83 GLY A O 1
ATOM 670 N N . ALA A 1 84 ? 16.083 1.535 -18.698 1.00 95.69 84 ALA A N 1
ATOM 671 C CA . ALA A 1 84 ? 15.477 0.401 -18.005 1.00 95.69 84 ALA A CA 1
ATOM 672 C C . ALA A 1 84 ? 15.674 0.489 -16.484 1.00 95.69 84 ALA A C 1
ATOM 674 O O . ALA A 1 84 ? 14.712 0.259 -15.752 1.00 95.69 84 ALA A O 1
ATOM 675 N N . LYS A 1 85 ? 16.875 0.868 -16.022 1.00 96.94 85 LYS A N 1
ATOM 676 C CA . LYS A 1 85 ? 17.173 1.080 -14.594 1.00 96.94 85 LYS A CA 1
ATOM 677 C C . LYS A 1 85 ? 16.320 2.209 -14.010 1.00 96.94 85 LYS A C 1
ATOM 679 O O . LYS A 1 85 ? 15.683 2.014 -12.982 1.00 96.94 85 LYS A O 1
ATOM 684 N N . GLN A 1 86 ? 16.211 3.337 -14.714 1.00 96.75 86 GLN A N 1
ATOM 685 C CA . GLN A 1 86 ? 15.376 4.469 -14.288 1.00 96.75 86 GLN A CA 1
ATOM 686 C C . GLN A 1 86 ? 13.901 4.076 -14.121 1.00 96.75 86 GLN A C 1
ATOM 688 O O . GLN A 1 86 ? 13.285 4.382 -13.103 1.00 96.75 86 GLN A O 1
ATOM 693 N N . ILE A 1 87 ? 13.338 3.343 -15.087 1.00 96.44 87 ILE A N 1
ATOM 694 C CA . ILE A 1 87 ? 11.951 2.862 -15.002 1.00 96.44 87 ILE A CA 1
ATOM 695 C C . ILE A 1 87 ? 11.772 1.881 -13.833 1.00 96.44 87 ILE A C 1
ATOM 697 O O . ILE A 1 87 ? 10.732 1.889 -13.175 1.00 96.44 87 ILE A O 1
ATOM 701 N N . GLU A 1 88 ? 12.756 1.021 -13.565 1.00 95.88 88 GLU A N 1
ATOM 702 C CA . GLU A 1 88 ? 12.718 0.091 -12.431 1.00 95.88 88 GLU A CA 1
ATOM 703 C C . GLU A 1 88 ? 12.718 0.838 -11.085 1.00 95.88 88 GLU A C 1
ATOM 705 O O . GLU A 1 88 ? 11.895 0.528 -10.221 1.00 95.88 88 GLU A O 1
ATOM 710 N N . GLU A 1 89 ? 13.540 1.879 -10.936 1.00 97.00 89 GLU A N 1
ATOM 711 C CA . GLU A 1 89 ? 13.532 2.763 -9.763 1.00 97.00 89 GLU A CA 1
ATOM 712 C C . GLU A 1 89 ? 12.207 3.526 -9.608 1.00 97.00 89 GLU A C 1
ATOM 714 O O . GLU A 1 89 ? 11.689 3.665 -8.497 1.00 97.00 89 GLU A O 1
ATOM 719 N N . GLU A 1 90 ? 11.623 4.012 -10.708 1.00 97.12 90 GLU A N 1
ATOM 720 C CA . GLU A 1 90 ? 10.302 4.649 -10.686 1.00 97.12 90 GLU A CA 1
ATOM 721 C C . GLU A 1 90 ? 9.209 3.682 -10.218 1.00 97.12 90 GLU A C 1
ATOM 723 O O . GLU A 1 90 ? 8.369 4.053 -9.395 1.00 97.12 90 GLU A O 1
ATOM 728 N N . TRP A 1 91 ? 9.217 2.435 -10.701 1.00 96.81 91 TRP A N 1
ATOM 729 C CA . TRP A 1 91 ? 8.278 1.417 -10.226 1.00 96.81 91 TRP A CA 1
ATOM 730 C C . TRP A 1 91 ? 8.423 1.144 -8.743 1.00 96.81 91 TRP A C 1
ATOM 732 O O . TRP A 1 91 ? 7.411 0.945 -8.072 1.00 96.81 91 TRP A O 1
ATOM 742 N N . GLU A 1 92 ? 9.650 1.121 -8.234 1.00 96.94 92 GLU A N 1
ATOM 743 C CA . GLU A 1 92 ? 9.883 0.899 -6.815 1.00 96.94 92 GLU A CA 1
ATOM 744 C C . GLU A 1 92 ? 9.292 2.029 -5.972 1.00 96.94 92 GLU A C 1
ATOM 746 O O . GLU A 1 92 ? 8.539 1.767 -5.034 1.00 96.94 92 GLU A O 1
ATOM 751 N N . ARG A 1 93 ? 9.494 3.287 -6.382 1.00 96.50 93 ARG A N 1
ATOM 752 C CA . ARG A 1 93 ? 8.838 4.438 -5.741 1.00 96.50 93 ARG A CA 1
ATOM 753 C C . ARG A 1 93 ? 7.317 4.307 -5.742 1.00 96.50 93 ARG A C 1
ATOM 755 O O . ARG A 1 93 ? 6.685 4.497 -4.706 1.00 96.50 93 ARG A O 1
ATOM 762 N N . VAL A 1 94 ? 6.723 3.935 -6.877 1.00 95.94 94 VAL A N 1
ATOM 763 C CA . VAL A 1 94 ? 5.266 3.744 -6.987 1.00 95.94 94 VAL A CA 1
ATOM 764 C C . VAL A 1 94 ? 4.770 2.603 -6.096 1.00 95.94 94 VAL A C 1
ATOM 766 O O . VAL A 1 94 ? 3.693 2.713 -5.511 1.00 95.94 94 VAL A O 1
ATOM 769 N N . ARG A 1 95 ? 5.528 1.510 -5.957 1.00 95.12 95 ARG A N 1
ATOM 770 C CA . ARG A 1 95 ? 5.172 0.392 -5.068 1.00 95.12 95 ARG A CA 1
ATOM 771 C C . ARG A 1 95 ? 5.211 0.797 -3.604 1.00 95.12 95 ARG A C 1
ATOM 773 O O . ARG A 1 95 ? 4.268 0.475 -2.886 1.00 95.12 95 ARG A O 1
ATOM 780 N N . ILE A 1 96 ? 6.261 1.504 -3.189 1.00 92.56 96 ILE A N 1
ATOM 781 C CA . ILE A 1 96 ? 6.396 2.024 -1.825 1.00 92.56 96 ILE A CA 1
ATOM 782 C C . ILE A 1 96 ? 5.230 2.963 -1.518 1.00 92.56 96 ILE A C 1
ATOM 784 O O . ILE A 1 96 ? 4.516 2.744 -0.544 1.00 92.56 96 ILE A O 1
ATOM 788 N N . GLN A 1 97 ? 4.974 3.940 -2.394 1.00 92.88 97 GLN A N 1
ATOM 789 C CA . GLN A 1 97 ? 3.869 4.882 -2.224 1.00 92.88 97 GLN A CA 1
ATOM 790 C C . GLN A 1 97 ? 2.525 4.155 -2.101 1.00 92.88 97 GLN A C 1
ATOM 792 O O . GLN A 1 97 ? 1.780 4.374 -1.151 1.00 92.88 97 GLN A O 1
ATOM 797 N N . LYS A 1 98 ? 2.249 3.214 -3.010 1.00 93.44 98 LYS A N 1
ATOM 798 C CA . LYS A 1 98 ? 1.010 2.435 -2.986 1.00 93.44 98 LYS A CA 1
ATOM 799 C C . LYS A 1 98 ? 0.869 1.597 -1.712 1.00 93.44 98 LYS A C 1
ATOM 801 O O . LYS A 1 98 ? -0.241 1.444 -1.212 1.00 93.44 98 LYS A O 1
ATOM 806 N N . ALA A 1 99 ? 1.960 1.036 -1.192 1.00 89.56 99 ALA A N 1
ATOM 807 C CA . ALA A 1 99 ? 1.928 0.285 0.059 1.00 89.56 99 ALA A CA 1
ATOM 808 C C . ALA A 1 99 ? 1.549 1.181 1.250 1.00 89.56 99 ALA A C 1
ATOM 810 O O . ALA A 1 99 ? 0.777 0.751 2.105 1.00 89.56 99 ALA A O 1
ATOM 811 N N . GLU A 1 100 ? 2.040 2.422 1.292 1.00 90.69 100 GLU A N 1
ATOM 812 C CA . GLU A 1 100 ? 1.653 3.403 2.314 1.00 90.69 100 GLU A CA 1
ATOM 813 C C . GLU A 1 100 ? 0.194 3.852 2.174 1.00 90.69 100 GLU A C 1
ATOM 815 O O . GLU A 1 100 ? -0.527 3.924 3.171 1.00 90.69 100 GLU A O 1
ATOM 820 N N . ASP A 1 101 ? -0.275 4.077 0.945 1.00 92.56 101 ASP A N 1
ATOM 821 C CA . ASP A 1 101 ? -1.669 4.454 0.693 1.00 92.56 101 ASP A CA 1
ATOM 822 C C . ASP A 1 101 ? -2.641 3.359 1.156 1.00 92.56 101 ASP A C 1
ATOM 824 O O . ASP A 1 101 ? -3.614 3.657 1.847 1.00 92.56 101 ASP A O 1
ATOM 828 N N . VAL A 1 102 ? -2.331 2.086 0.884 1.00 90.50 102 VAL A N 1
ATOM 829 C CA . VAL A 1 102 ? -3.130 0.943 1.364 1.00 90.50 102 VAL A CA 1
ATOM 830 C C . VAL A 1 102 ? -3.166 0.886 2.894 1.00 90.50 102 VAL A C 1
ATOM 832 O O . VAL A 1 102 ? -4.226 0.659 3.475 1.00 90.50 102 VAL A O 1
ATOM 835 N N . LYS A 1 103 ? -2.039 1.122 3.581 1.00 90.38 103 LYS A N 1
ATOM 836 C CA . LYS A 1 103 ? -2.019 1.165 5.056 1.00 90.38 103 LYS A CA 1
ATOM 837 C C . LYS A 1 103 ? -2.927 2.271 5.596 1.00 90.38 103 LYS A C 1
ATOM 839 O O . LYS A 1 103 ? -3.643 2.048 6.573 1.00 90.38 103 LYS A O 1
ATOM 844 N N . ARG A 1 104 ? -2.909 3.451 4.967 1.00 90.50 104 ARG A N 1
ATOM 845 C CA . ARG A 1 104 ? -3.771 4.582 5.336 1.00 90.50 104 ARG A CA 1
ATOM 846 C C . ARG A 1 104 ? -5.245 4.264 5.099 1.00 90.50 104 ARG A C 1
ATOM 848 O O . ARG A 1 104 ? -6.067 4.586 5.949 1.00 90.50 104 ARG A O 1
ATOM 855 N N . GLU A 1 105 ? -5.569 3.630 3.979 1.00 93.12 105 GLU A N 1
ATOM 856 C CA . GLU A 1 105 ? -6.936 3.227 3.642 1.00 93.12 105 GLU A CA 1
ATOM 857 C C . GLU A 1 105 ? -7.488 2.214 4.651 1.00 93.12 105 GLU A C 1
ATOM 859 O O . GLU A 1 105 ? -8.580 2.409 5.179 1.00 93.12 105 GLU A O 1
ATOM 864 N N . ILE A 1 106 ? -6.704 1.193 5.013 1.00 91.50 106 ILE A N 1
ATOM 865 C CA . ILE A 1 106 ? -7.086 0.214 6.042 1.00 91.50 106 ILE A CA 1
ATOM 866 C C . ILE A 1 106 ? -7.316 0.903 7.395 1.00 91.50 106 ILE A C 1
ATOM 868 O O . ILE A 1 106 ? -8.314 0.639 8.064 1.00 91.50 106 ILE A O 1
ATOM 872 N N . ALA A 1 107 ? -6.425 1.817 7.794 1.00 91.94 107 ALA A N 1
ATOM 873 C CA . ALA A 1 107 ? -6.583 2.592 9.024 1.00 91.94 107 ALA A CA 1
ATOM 874 C C . ALA A 1 107 ? -7.870 3.435 9.016 1.00 91.94 107 ALA A C 1
ATOM 876 O O . ALA A 1 107 ? -8.622 3.430 9.991 1.00 91.94 107 ALA A O 1
ATOM 877 N N . ALA A 1 108 ? -8.147 4.123 7.905 1.00 94.31 108 ALA A N 1
ATOM 878 C CA . ALA A 1 108 ? -9.361 4.913 7.733 1.00 94.31 108 ALA A CA 1
ATOM 879 C C . ALA A 1 108 ? -10.622 4.037 7.773 1.00 94.31 108 ALA A C 1
ATOM 881 O O . ALA A 1 108 ? -11.582 4.394 8.448 1.00 94.31 108 ALA A O 1
ATOM 882 N N . SER A 1 109 ? -10.599 2.870 7.122 1.00 95.06 109 SER A N 1
ATOM 883 C CA . SER A 1 109 ? -11.711 1.915 7.132 1.00 95.06 109 SER A CA 1
ATOM 884 C C . SER A 1 109 ? -11.998 1.381 8.535 1.00 95.06 109 SER A C 1
ATOM 886 O O . SER A 1 109 ? -13.155 1.323 8.938 1.00 95.06 109 SER A O 1
ATOM 888 N N . ASN A 1 110 ? -10.965 1.017 9.300 1.00 94.31 110 ASN A N 1
ATOM 889 C CA . ASN A 1 110 ? -11.133 0.553 10.679 1.00 94.31 110 ASN A CA 1
ATOM 890 C C . ASN A 1 110 ? -11.695 1.653 11.586 1.00 94.31 110 ASN A C 1
ATOM 892 O O . ASN A 1 110 ? -12.575 1.388 12.404 1.00 94.31 110 ASN A O 1
ATOM 896 N N . LYS A 1 111 ? -11.206 2.888 11.430 1.00 94.94 111 LYS A N 1
ATOM 897 C CA . LYS A 1 111 ? -11.726 4.045 12.161 1.00 94.94 111 LYS A CA 1
ATOM 898 C C . LYS A 1 111 ? -13.205 4.281 11.841 1.00 94.94 111 LYS A C 1
ATOM 900 O O . LYS A 1 111 ? -14.003 4.383 12.766 1.00 94.94 111 LYS A O 1
ATOM 905 N N . ALA A 1 112 ? -13.561 4.300 10.558 1.00 96.19 112 ALA A N 1
ATOM 906 C CA . ALA A 1 112 ? -14.938 4.487 10.116 1.00 96.19 112 ALA A CA 1
ATOM 907 C C . ALA A 1 112 ? -15.865 3.376 10.635 1.00 96.19 112 ALA A C 1
ATOM 909 O O . ALA A 1 112 ? -16.969 3.668 11.077 1.00 96.19 112 ALA A O 1
ATOM 910 N N . ALA A 1 113 ? -15.413 2.117 10.648 1.00 95.38 113 ALA A N 1
ATOM 911 C CA . ALA A 1 113 ? -16.188 1.011 11.210 1.00 95.38 113 ALA A CA 1
ATOM 912 C C . ALA A 1 113 ? -16.470 1.206 12.710 1.00 95.38 113 ALA A C 1
ATOM 914 O O . ALA A 1 113 ? -17.604 1.037 13.153 1.00 95.38 113 ALA A O 1
ATOM 915 N N . LEU A 1 114 ? -15.462 1.611 13.494 1.00 96.50 114 LEU A N 1
ATOM 916 C CA . LEU A 1 114 ? -15.650 1.888 14.920 1.00 96.50 114 LEU A CA 1
ATOM 917 C C . LEU A 1 114 ? -16.605 3.069 15.153 1.00 96.50 114 LEU A C 1
ATOM 919 O O . LEU A 1 114 ? -17.447 3.001 16.044 1.00 96.50 114 LEU A O 1
ATOM 923 N N . GLU A 1 115 ? -16.489 4.135 14.359 1.00 96.75 115 GLU A N 1
ATOM 924 C CA . GLU A 1 115 ? -17.394 5.292 14.412 1.00 96.75 115 GLU A CA 1
ATOM 925 C C . GLU A 1 115 ? -18.835 4.889 14.075 1.00 96.75 115 GLU A C 1
ATOM 927 O O . GLU A 1 115 ? -19.744 5.208 14.836 1.00 96.75 115 GLU A O 1
ATOM 932 N N . GLN A 1 116 ? -19.043 4.087 13.028 1.00 97.00 116 GLN A N 1
ATOM 933 C CA . GLN A 1 116 ? -20.363 3.558 12.671 1.00 97.00 116 GLN A CA 1
ATOM 934 C C . GLN A 1 116 ? -20.977 2.715 13.794 1.00 97.00 116 GLN A C 1
ATOM 936 O O . GLN A 1 116 ? -22.165 2.847 14.087 1.00 97.00 116 GLN A O 1
ATOM 941 N N . TYR A 1 117 ? -20.185 1.869 14.457 1.00 96.88 117 TYR A N 1
ATOM 942 C CA . TYR A 1 117 ? -20.668 1.108 15.609 1.00 96.88 117 TYR A CA 1
ATOM 943 C C . TYR A 1 117 ? -21.096 2.027 16.759 1.00 96.88 117 TYR A C 1
ATOM 945 O O . TYR A 1 117 ? -22.156 1.799 17.340 1.00 96.88 117 TYR A O 1
ATOM 953 N N . LYS A 1 118 ? -20.340 3.094 17.045 1.00 95.69 118 LYS A N 1
ATOM 954 C CA . LYS A 1 118 ? -20.703 4.081 18.077 1.00 95.69 118 LYS A CA 1
ATOM 955 C C . LYS A 1 118 ? -21.988 4.824 17.732 1.00 95.69 118 LYS A C 1
ATOM 957 O O . LYS A 1 118 ? -22.873 4.944 18.573 1.00 95.69 118 LYS A O 1
ATOM 962 N N . GLU A 1 119 ? -22.104 5.289 16.494 1.00 96.75 119 GLU A N 1
ATOM 963 C CA . GLU A 1 119 ? -23.274 6.024 16.009 1.00 96.75 119 GLU A CA 1
ATOM 964 C C . GLU A 1 119 ? -24.535 5.157 15.962 1.00 96.75 119 GLU A C 1
ATOM 966 O O . GLU A 1 119 ? -25.638 5.676 16.125 1.00 96.75 119 GLU A O 1
ATOM 971 N N . SER A 1 120 ? -24.390 3.838 15.791 1.00 95.62 120 SER A N 1
ATOM 972 C CA . SER A 1 120 ? -25.530 2.918 15.788 1.00 95.62 120 SER A CA 1
ATOM 973 C C . SER A 1 120 ? -26.308 2.915 17.107 1.00 95.62 120 SER A C 1
ATOM 975 O O . SER A 1 120 ? -27.500 2.616 17.107 1.00 95.62 120 SER A O 1
ATOM 977 N N . GLY A 1 121 ? -25.641 3.193 18.235 1.00 93.56 121 GLY A N 1
ATOM 978 C CA . GLY A 1 121 ? -26.220 3.074 19.575 1.00 93.56 121 GLY A CA 1
ATOM 979 C C . GLY A 1 121 ? -26.579 1.642 20.002 1.00 93.56 121 GLY A C 1
ATOM 980 O O . GLY A 1 121 ? -27.155 1.469 21.071 1.00 93.56 121 GLY A O 1
ATOM 981 N N . VAL A 1 122 ? -26.260 0.626 19.189 1.00 94.75 122 VAL A N 1
ATOM 982 C CA . VAL A 1 122 ? -26.561 -0.794 19.462 1.00 94.75 122 VAL A CA 1
ATOM 983 C C . VAL A 1 122 ? -25.338 -1.534 20.004 1.00 94.75 122 VAL A C 1
ATOM 985 O O . VAL A 1 122 ? -25.466 -2.439 20.822 1.00 94.75 122 VAL A O 1
ATOM 988 N N . VAL A 1 123 ? -24.140 -1.170 19.545 1.00 97.44 123 VAL A N 1
ATOM 989 C CA . VAL A 1 123 ? -22.902 -1.887 19.871 1.00 97.44 123 VAL A CA 1
ATOM 990 C C . VAL A 1 123 ? -22.243 -1.274 21.107 1.00 97.44 123 VAL A C 1
ATOM 992 O O . VAL A 1 123 ? -21.674 -0.188 21.040 1.00 97.44 123 VAL A O 1
ATOM 995 N N . GLU A 1 124 ? -22.259 -1.989 22.232 1.00 96.75 124 GLU A N 1
ATOM 996 C CA . GLU A 1 124 ? -21.605 -1.541 23.475 1.00 96.75 124 GLU A CA 1
ATOM 997 C C . GLU A 1 124 ? -20.132 -1.973 23.575 1.00 96.75 124 GLU A C 1
ATOM 999 O O . GLU A 1 124 ? -19.322 -1.354 24.279 1.00 96.75 124 GLU A O 1
ATOM 1004 N N . LYS A 1 125 ? -19.767 -3.058 22.883 1.00 98.12 125 LYS A N 1
ATOM 1005 C CA . LYS A 1 125 ? -18.441 -3.681 22.943 1.00 98.12 125 LYS A CA 1
ATOM 1006 C C . LYS A 1 125 ? -17.958 -4.084 21.557 1.00 98.12 125 LYS A C 1
ATOM 1008 O O . LYS A 1 125 ? -18.741 -4.473 20.694 1.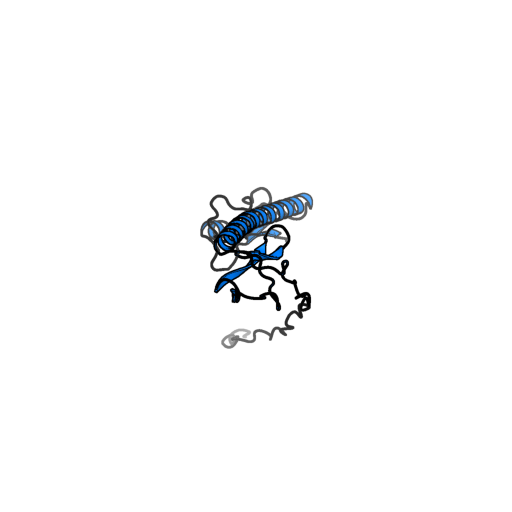00 98.12 125 LYS A O 1
ATOM 1013 N N . VAL A 1 126 ? -16.645 -4.042 21.375 1.00 98.19 126 VAL A N 1
ATOM 1014 C CA . VAL A 1 126 ? -15.972 -4.525 20.167 1.00 98.19 126 VAL A CA 1
ATOM 1015 C C . VAL A 1 126 ? -14.854 -5.484 20.539 1.00 98.19 126 VAL A C 1
ATOM 1017 O O . VAL A 1 126 ? -14.158 -5.285 21.534 1.00 98.19 126 VAL A O 1
ATOM 1020 N N . GLU A 1 127 ? -14.660 -6.510 19.726 1.00 97.69 127 GLU A N 1
ATOM 1021 C CA . GLU A 1 127 ? -13.485 -7.368 19.771 1.00 97.69 127 GLU A CA 1
ATOM 1022 C C . GLU A 1 127 ? -12.441 -6.850 18.777 1.00 97.69 127 GLU A C 1
ATOM 1024 O O . GLU A 1 127 ? -12.743 -6.629 17.602 1.00 97.69 127 GLU A O 1
ATOM 1029 N N . ILE A 1 128 ? -11.202 -6.651 19.231 1.00 97.88 128 ILE A N 1
ATOM 1030 C CA . ILE A 1 128 ? -10.067 -6.499 18.319 1.00 97.88 128 ILE A CA 1
ATOM 1031 C C . ILE A 1 128 ? -9.645 -7.897 17.888 1.00 97.88 128 ILE A C 1
ATOM 1033 O O . ILE A 1 128 ? -9.143 -8.672 18.701 1.00 97.88 128 ILE A O 1
ATOM 1037 N N . TYR A 1 129 ? -9.810 -8.182 16.598 1.00 96.50 129 TYR A N 1
ATOM 1038 C CA . TYR A 1 129 ? -9.460 -9.460 15.991 1.00 96.50 129 TYR A CA 1
ATOM 1039 C C . TYR A 1 129 ? -8.196 -9.315 15.125 1.00 96.50 129 TYR A C 1
ATOM 1041 O O . TYR A 1 129 ? -8.243 -8.652 14.079 1.00 96.50 129 TYR A O 1
ATOM 1049 N N . PRO A 1 130 ? -7.039 -9.863 15.548 1.00 95.88 130 PRO A N 1
ATOM 1050 C CA . PRO A 1 130 ? -5.807 -9.826 14.764 1.00 95.88 130 PRO A CA 1
ATOM 1051 C C . PRO A 1 130 ? -5.853 -10.717 13.520 1.00 95.88 130 PRO A C 1
ATOM 1053 O O . PRO A 1 130 ? -6.601 -11.689 13.442 1.00 95.88 130 PRO A O 1
ATOM 1056 N N . ALA A 1 131 ? -4.976 -10.429 12.557 1.00 93.56 131 ALA A N 1
ATOM 1057 C CA . ALA A 1 131 ? -4.735 -11.343 11.445 1.00 93.56 131 ALA A CA 1
ATOM 1058 C C . ALA A 1 131 ? -4.103 -12.651 11.956 1.00 93.56 131 ALA A C 1
ATOM 1060 O O . ALA A 1 131 ? -3.169 -12.609 12.750 1.00 93.56 131 ALA A O 1
ATOM 1061 N N . LEU A 1 132 ? -4.568 -13.800 11.462 1.00 93.38 132 LEU A N 1
ATOM 1062 C CA . LEU A 1 132 ? -4.120 -15.133 11.899 1.00 93.38 132 LEU A CA 1
ATOM 1063 C C . LEU A 1 132 ? -3.022 -15.742 11.009 1.00 93.38 132 LEU A C 1
ATOM 1065 O O . LEU A 1 132 ? -2.957 -16.957 10.835 1.00 93.38 132 LEU A O 1
ATOM 1069 N N . ASP A 1 133 ? -2.184 -14.909 10.399 1.00 93.94 133 ASP A N 1
ATOM 1070 C CA . ASP A 1 133 ? -1.105 -15.363 9.518 1.00 93.94 133 ASP A CA 1
ATOM 1071 C C . ASP A 1 133 ? 0.288 -15.016 10.067 1.00 93.94 133 ASP A C 1
ATOM 1073 O O . ASP A 1 133 ? 0.440 -14.380 11.108 1.00 93.94 133 ASP A O 1
ATOM 1077 N N . GLU A 1 134 ? 1.322 -15.425 9.333 1.00 94.19 134 GLU A N 1
ATOM 1078 C CA . GLU A 1 134 ? 2.741 -15.242 9.670 1.00 94.19 134 GLU A CA 1
ATOM 1079 C C . GLU A 1 134 ? 3.196 -13.780 9.849 1.00 94.19 134 GLU A C 1
ATOM 1081 O O . GLU A 1 134 ? 4.306 -13.535 10.319 1.00 94.19 134 GLU A O 1
ATOM 1086 N N . TYR A 1 135 ? 2.373 -12.796 9.470 1.00 93.25 135 TYR A N 1
ATOM 1087 C CA . TYR A 1 135 ? 2.663 -11.374 9.659 1.00 93.25 135 TYR A CA 1
ATOM 1088 C C . TYR A 1 135 ? 1.913 -10.769 10.849 1.00 93.25 135 TYR A C 1
ATOM 1090 O O . TYR A 1 135 ? 1.928 -9.540 11.008 1.00 93.25 135 TYR A O 1
ATOM 1098 N N . ASN A 1 136 ? 1.244 -11.582 11.668 1.00 94.00 136 ASN A N 1
ATOM 1099 C CA . ASN A 1 136 ? 0.795 -11.157 12.984 1.00 94.00 136 ASN A CA 1
ATOM 1100 C C . ASN A 1 136 ? 2.005 -10.791 13.857 1.00 94.00 136 ASN A C 1
ATOM 1102 O O . ASN A 1 136 ? 3.075 -11.383 13.734 1.00 94.00 136 ASN A O 1
ATOM 1106 N N . CYS A 1 137 ? 1.864 -9.777 14.708 1.00 94.56 137 CYS A N 1
ATOM 1107 C CA . CYS A 1 137 ? 2.952 -9.337 15.583 1.00 94.56 137 CYS A CA 1
ATOM 1108 C C . CYS A 1 137 ? 2.517 -9.387 17.045 1.00 94.56 137 CYS A C 1
ATOM 1110 O O . CYS A 1 137 ? 1.326 -9.291 17.335 1.00 94.56 137 CYS A O 1
ATOM 1112 N N . SER A 1 138 ? 3.481 -9.459 17.963 1.00 95.38 138 SER A N 1
ATOM 1113 C CA . SER A 1 138 ? 3.219 -9.566 19.405 1.00 95.38 138 SER A CA 1
ATOM 1114 C C . SER A 1 138 ? 2.353 -8.428 19.961 1.00 95.38 138 SER A C 1
ATOM 1116 O O . SER A 1 138 ? 1.580 -8.645 20.887 1.00 95.38 138 SER A O 1
ATOM 1118 N N . VAL A 1 139 ? 2.426 -7.226 19.376 1.00 96.38 139 VAL A N 1
ATOM 1119 C CA . VAL A 1 139 ? 1.554 -6.093 19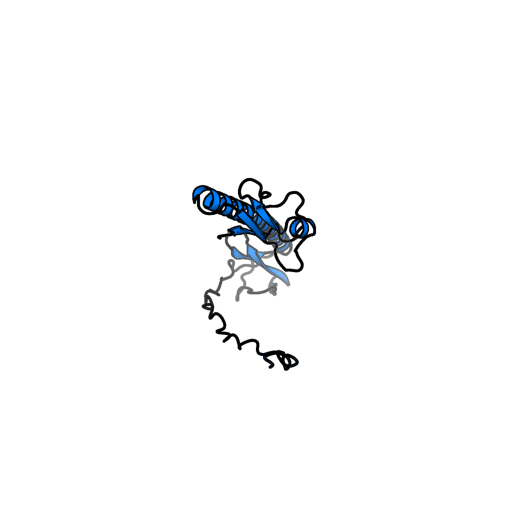.740 1.00 96.38 139 VAL A CA 1
ATOM 1120 C C . VAL A 1 139 ? 0.098 -6.366 19.367 1.00 96.38 139 VAL A C 1
ATOM 1122 O O . VAL A 1 139 ? -0.801 -6.069 20.147 1.00 96.38 139 VAL A O 1
ATOM 1125 N N . CYS A 1 140 ? -0.142 -6.941 18.186 1.00 95.62 140 CYS A N 1
ATOM 1126 C CA . CYS A 1 140 ? -1.487 -7.299 17.746 1.00 95.62 140 CYS A CA 1
ATOM 1127 C C . CYS A 1 140 ? -2.062 -8.442 18.585 1.00 95.62 140 CYS A C 1
ATOM 1129 O O . CYS A 1 140 ? -3.221 -8.372 18.973 1.00 95.62 140 CYS A O 1
ATOM 1131 N N . GLU A 1 141 ? -1.250 -9.451 18.902 1.00 95.31 141 GLU A N 1
ATOM 1132 C CA . GLU A 1 141 ? -1.645 -10.564 19.776 1.00 95.31 141 GLU A CA 1
ATOM 1133 C C . GLU A 1 141 ? -2.012 -10.085 21.177 1.00 95.31 141 GLU A C 1
ATOM 1135 O O . GLU A 1 141 ? -3.057 -10.455 21.700 1.00 95.31 141 GLU A O 1
ATOM 1140 N N . ALA A 1 142 ? -1.189 -9.215 21.767 1.00 96.19 142 ALA A N 1
ATOM 1141 C CA . ALA A 1 142 ? -1.439 -8.675 23.099 1.00 96.19 142 ALA A CA 1
ATOM 1142 C C . ALA A 1 142 ? -2.687 -7.778 23.167 1.00 96.19 142 ALA A C 1
ATOM 1144 O O . ALA A 1 142 ? -3.284 -7.642 24.232 1.00 96.19 142 ALA A O 1
ATOM 1145 N N . ALA A 1 143 ? -3.070 -7.156 22.050 1.00 96.00 143 ALA A N 1
ATOM 1146 C CA . ALA A 1 143 ? -4.268 -6.326 21.946 1.00 96.00 143 ALA A CA 1
ATOM 1147 C C . ALA A 1 143 ? -5.529 -7.116 21.555 1.00 96.00 143 ALA A C 1
ATOM 1149 O O . ALA A 1 143 ? -6.589 -6.511 21.402 1.00 96.00 143 ALA A O 1
ATOM 1150 N N . ALA A 1 144 ? -5.432 -8.431 21.340 1.00 97.12 144 ALA A N 1
ATOM 1151 C CA . ALA A 1 144 ? -6.591 -9.258 21.034 1.00 97.12 144 ALA A CA 1
ATOM 1152 C C . ALA A 1 144 ? -7.526 -9.325 22.246 1.00 97.12 144 ALA A C 1
ATOM 1154 O O . ALA A 1 144 ? -7.090 -9.613 23.363 1.00 97.12 144 ALA A O 1
ATOM 1155 N N . GLY A 1 145 ? -8.818 -9.094 22.026 1.00 97.12 145 GLY A N 1
ATOM 1156 C CA . GLY A 1 145 ? -9.814 -9.204 23.086 1.00 97.12 145 GLY A CA 1
ATOM 1157 C C . GLY A 1 145 ? -10.978 -8.238 22.947 1.00 97.12 145 GLY A C 1
ATOM 1158 O O . GLY A 1 145 ? -11.064 -7.457 22.000 1.00 97.12 145 GLY A O 1
ATOM 1159 N N . ILE A 1 146 ? -11.884 -8.317 23.921 1.00 98.19 146 ILE A N 1
ATOM 1160 C CA . ILE A 1 146 ? -13.127 -7.547 23.966 1.00 98.19 146 ILE A CA 1
ATOM 1161 C C . ILE A 1 146 ? -12.919 -6.277 24.791 1.00 98.19 146 ILE A C 1
ATOM 1163 O O . ILE A 1 146 ? -12.469 -6.325 25.936 1.00 98.19 146 ILE A O 1
ATOM 1167 N N . TYR A 1 147 ? -13.321 -5.145 24.224 1.00 98.12 147 TYR A N 1
ATOM 1168 C CA . TYR A 1 147 ? -13.237 -3.826 24.834 1.00 98.12 147 TYR A CA 1
ATOM 1169 C C . TYR A 1 147 ? -14.614 -3.161 24.847 1.00 98.12 147 TYR A C 1
ATOM 1171 O O . TYR A 1 147 ? -15.370 -3.309 23.885 1.00 98.12 147 TYR A O 1
ATOM 1179 N N . PRO A 1 148 ? -14.938 -2.359 25.879 1.00 97.75 148 PRO A N 1
ATOM 1180 C CA . PRO A 1 148 ? -15.984 -1.351 25.747 1.00 97.75 148 PRO A CA 1
ATOM 1181 C C . PRO A 1 148 ? -15.688 -0.474 24.528 1.00 97.75 148 PRO A C 1
ATOM 1183 O O . PRO A 1 148 ? -14.534 -0.077 24.334 1.00 97.75 148 PRO A O 1
ATOM 1186 N N . ILE A 1 149 ? -16.704 -0.156 23.728 1.00 96.69 149 ILE A N 1
ATOM 1187 C CA . ILE A 1 149 ? -16.525 0.511 22.430 1.00 96.69 149 ILE A CA 1
ATOM 1188 C C . ILE A 1 149 ? -15.760 1.846 22.527 1.00 96.69 149 ILE A C 1
ATOM 1190 O O . ILE A 1 149 ? -14.976 2.193 21.643 1.00 96.69 149 ILE A O 1
ATOM 1194 N N . ASP A 1 150 ? -15.896 2.567 23.642 1.00 95.62 150 ASP A N 1
ATOM 1195 C CA . ASP A 1 150 ? -15.194 3.834 23.890 1.00 95.62 150 ASP A CA 1
ATOM 1196 C C . ASP A 1 150 ? -13.781 3.699 24.453 1.00 95.62 150 ASP A C 1
ATOM 1198 O O . ASP A 1 150 ? -13.056 4.688 24.551 1.00 95.62 150 ASP A O 1
ATOM 1202 N N . LYS A 1 151 ? -13.374 2.483 24.815 1.00 96.62 151 LYS A N 1
ATOM 1203 C CA . LYS A 1 151 ? -12.055 2.182 25.386 1.00 96.62 151 LYS A CA 1
ATOM 1204 C C . LYS A 1 151 ? -11.212 1.281 24.486 1.00 96.62 151 LYS A C 1
ATOM 1206 O O . LYS A 1 151 ? -10.105 0.914 24.874 1.00 96.62 151 LYS A O 1
ATOM 1211 N N . ALA A 1 152 ? -11.725 0.918 23.313 1.00 96.38 152 ALA A N 1
ATOM 1212 C CA . ALA A 1 152 ? -11.000 0.107 22.352 1.00 96.38 152 ALA A CA 1
ATOM 1213 C C . ALA A 1 152 ? -9.746 0.855 21.849 1.00 96.38 152 ALA A C 1
ATOM 1215 O O . ALA A 1 152 ? -9.856 2.009 21.420 1.00 96.38 152 ALA A O 1
ATOM 1216 N N . PRO A 1 153 ? -8.554 0.228 21.875 1.00 95.50 153 PRO A N 1
ATOM 1217 C CA . PRO A 1 153 ? -7.354 0.787 21.261 1.00 95.50 153 PRO A CA 1
ATOM 1218 C C . PRO A 1 153 ? -7.589 1.146 19.794 1.00 95.50 153 PRO A C 1
ATOM 1220 O O . PRO A 1 153 ? -8.205 0.364 19.073 1.00 95.50 153 PRO A O 1
ATOM 1223 N N . SER A 1 154 ? -7.071 2.288 19.333 1.00 94.19 154 SER A N 1
ATOM 1224 C CA . SER A 1 154 ? -7.167 2.697 17.926 1.00 94.19 154 SER A CA 1
ATOM 1225 C C . SER A 1 154 ? -6.377 1.758 17.012 1.00 94.19 154 SER A C 1
ATOM 1227 O O . SER A 1 154 ? -5.222 1.445 17.305 1.00 94.19 154 SER A O 1
ATOM 1229 N N . LEU A 1 155 ? -6.961 1.372 15.878 1.00 95.19 155 LEU A N 1
ATOM 1230 C CA . LEU A 1 155 ? -6.256 0.693 14.794 1.00 95.19 155 LEU A CA 1
ATOM 1231 C C . LEU A 1 155 ? -5.793 1.735 13.758 1.00 95.19 155 LEU A C 1
ATOM 1233 O O . LEU A 1 155 ? -6.613 2.539 13.313 1.00 95.19 155 LEU A O 1
ATOM 1237 N N . PRO A 1 156 ? -4.511 1.745 13.344 1.00 94.75 156 PRO A N 1
ATOM 1238 C CA . PRO A 1 156 ? -3.450 0.794 13.675 1.00 94.75 156 PRO A CA 1
ATOM 1239 C C . PRO A 1 156 ? -2.965 0.899 15.127 1.00 94.75 156 PRO A C 1
ATOM 1241 O O . PRO A 1 156 ? -2.827 1.996 15.662 1.00 94.75 156 PRO A O 1
ATOM 1244 N N . LEU A 1 157 ? -2.649 -0.250 15.734 1.00 94.25 157 LEU A N 1
ATOM 1245 C CA . LEU A 1 157 ? -2.112 -0.302 17.096 1.00 94.25 157 LEU A CA 1
ATOM 1246 C C . LEU A 1 157 ? -0.766 0.421 17.178 1.00 94.25 157 LEU A C 1
ATOM 1248 O O . LEU A 1 157 ? 0.110 0.239 16.323 1.00 94.25 157 LEU A O 1
ATOM 1252 N N . ILE A 1 158 ? -0.582 1.196 18.246 1.00 93.19 158 ILE A N 1
ATOM 1253 C CA . ILE A 1 158 ? 0.687 1.863 18.539 1.00 93.19 158 ILE A CA 1
ATOM 1254 C C . ILE A 1 158 ? 1.776 0.797 18.690 1.00 93.19 158 ILE A C 1
ATOM 1256 O O . ILE A 1 158 ? 1.648 -0.127 19.488 1.00 93.19 158 ILE A O 1
ATOM 1260 N N . GLY A 1 159 ? 2.848 0.921 17.905 1.00 93.25 159 GLY A N 1
ATOM 1261 C CA . GLY A 1 159 ? 3.956 -0.036 17.911 1.00 93.25 159 GLY A CA 1
ATOM 1262 C C . GL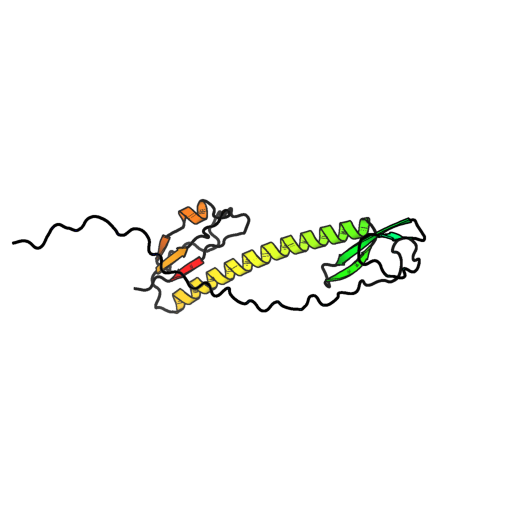Y A 1 159 ? 3.736 -1.287 17.055 1.00 93.25 159 GLY A C 1
ATOM 1263 O O . GLY A 1 159 ? 4.542 -2.208 17.142 1.00 93.25 159 GLY A O 1
ATOM 1264 N N . CYS A 1 160 ? 2.696 -1.350 16.215 1.00 93.62 160 CYS A N 1
ATOM 1265 C CA . CYS A 1 160 ? 2.529 -2.457 15.271 1.00 93.62 160 CYS A CA 1
ATOM 1266 C C . CYS A 1 160 ? 3.772 -2.615 14.372 1.00 93.62 160 CYS A C 1
ATOM 1268 O O . CYS A 1 160 ? 4.148 -1.697 13.644 1.00 93.62 160 CYS A O 1
ATOM 1270 N N . THR A 1 161 ? 4.387 -3.801 14.394 1.00 94.25 161 THR A N 1
ATOM 1271 C CA . THR A 1 161 ? 5.605 -4.129 13.627 1.00 94.25 161 THR A CA 1
ATOM 1272 C C . THR A 1 161 ? 5.341 -5.037 12.424 1.00 94.25 161 THR A C 1
ATOM 1274 O O . THR A 1 161 ? 6.276 -5.544 11.802 1.00 94.25 161 THR A O 1
ATOM 1277 N N . SER A 1 162 ? 4.072 -5.257 12.061 1.00 92.12 162 SER A N 1
ATOM 1278 C CA . SER A 1 162 ? 3.727 -6.121 10.930 1.00 92.12 162 SER A CA 1
ATOM 1279 C C . SER A 1 162 ? 4.310 -5.592 9.616 1.00 92.12 162 SER A C 1
ATOM 1281 O O . SER A 1 162 ? 4.044 -4.462 9.201 1.00 92.12 162 SER A O 1
ATOM 1283 N N . LYS A 1 163 ? 5.033 -6.454 8.889 1.00 89.69 163 LYS A N 1
ATOM 1284 C CA . LYS A 1 163 ? 5.602 -6.135 7.565 1.00 89.69 163 LYS A CA 1
ATOM 1285 C C . LYS A 1 163 ? 4.538 -5.850 6.499 1.00 89.69 163 LYS A C 1
ATOM 1287 O O . LYS A 1 163 ? 4.859 -5.298 5.451 1.00 89.69 163 LYS A O 1
ATOM 1292 N N . LYS A 1 164 ? 3.282 -6.235 6.747 1.00 89.62 164 LYS A N 1
ATOM 1293 C CA . LYS A 1 164 ? 2.135 -5.985 5.859 1.00 89.62 164 LYS A CA 1
ATOM 1294 C C . LYS A 1 164 ? 1.264 -4.812 6.328 1.00 89.62 164 LYS A C 1
ATOM 1296 O O . LYS A 1 164 ? 0.233 -4.558 5.718 1.00 89.62 164 LYS A O 1
ATOM 1301 N N . GLY A 1 165 ? 1.687 -4.084 7.366 1.00 89.38 165 GLY A N 1
ATOM 1302 C CA . GLY A 1 165 ? 0.866 -3.077 8.039 1.00 89.38 165 GLY A CA 1
ATOM 1303 C C . GLY A 1 165 ? -0.136 -3.694 9.020 1.00 89.38 165 GLY A C 1
ATOM 1304 O O . GLY A 1 165 ? -0.308 -4.914 9.072 1.00 89.38 165 GLY A O 1
ATOM 1305 N N . CYS A 1 166 ? -0.788 -2.852 9.828 1.00 91.81 166 CYS A N 1
ATOM 1306 C CA . CYS A 1 166 ? -1.814 -3.319 10.758 1.00 91.81 166 CYS A CA 1
ATOM 1307 C C . CYS A 1 166 ? -3.029 -3.826 9.974 1.00 91.81 166 CYS A C 1
ATOM 1309 O O . CYS A 1 166 ? -3.592 -3.099 9.161 1.0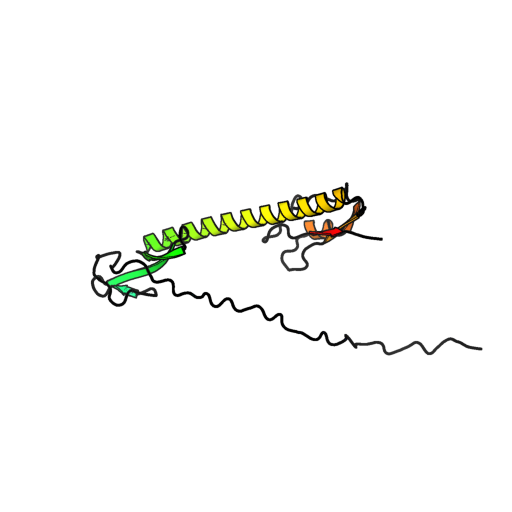0 91.81 166 CYS A O 1
ATOM 1311 N N . ARG A 1 167 ? -3.413 -5.077 10.230 1.00 92.88 167 ARG A N 1
ATOM 1312 C CA . ARG A 1 167 ? -4.551 -5.761 9.594 1.00 92.88 167 ARG A CA 1
ATOM 1313 C C . ARG A 1 167 ? -5.528 -6.320 10.625 1.00 92.88 167 ARG A C 1
ATOM 1315 O O . ARG A 1 167 ? -6.272 -7.243 10.327 1.00 92.88 167 ARG A O 1
ATOM 1322 N N . CYS A 1 168 ? -5.473 -5.801 11.850 1.00 95.00 168 CYS A N 1
ATOM 1323 C CA . CYS A 1 168 ? -6.510 -6.075 12.831 1.00 95.00 168 CYS A CA 1
ATOM 1324 C C . CYS A 1 168 ? -7.817 -5.412 12.383 1.00 95.00 168 CYS A C 1
ATOM 1326 O O . CYS A 1 168 ? -7.796 -4.434 11.627 1.00 95.00 168 CYS A O 1
ATOM 1328 N N . THR A 1 169 ? -8.934 -5.908 12.898 1.00 96.25 169 THR A N 1
ATOM 1329 C CA . THR A 1 169 ? -10.272 -5.382 12.614 1.00 96.25 169 THR A CA 1
ATOM 1330 C C . THR A 1 169 ? -11.087 -5.319 13.903 1.00 96.25 169 THR A C 1
ATOM 1332 O O . THR A 1 169 ? -10.860 -6.116 14.813 1.00 96.25 169 THR A O 1
ATOM 1335 N N . TYR A 1 170 ? -12.023 -4.371 13.984 1.00 97.62 170 TYR A N 1
ATOM 1336 C CA . TYR A 1 170 ? -13.045 -4.356 15.031 1.00 97.62 170 TYR A CA 1
ATOM 1337 C C . TYR A 1 170 ? -14.232 -5.227 14.621 1.00 97.62 170 TYR A C 1
ATOM 1339 O O . TYR A 1 170 ? -14.870 -4.963 13.598 1.00 97.62 170 TYR A O 1
ATOM 1347 N N . LEU A 1 171 ? -14.556 -6.226 15.434 1.00 96.88 171 LEU A N 1
ATOM 1348 C CA . LEU A 1 171 ? -15.784 -7.005 15.315 1.00 96.88 171 LEU A CA 1
ATOM 1349 C C . LEU A 1 171 ? -16.785 -6.516 16.373 1.00 96.88 171 LEU A C 1
ATOM 1351 O O . LEU A 1 171 ? -16.406 -6.392 17.537 1.00 96.88 171 LEU A O 1
ATOM 1355 N N . PRO A 1 172 ? -18.038 -6.198 16.011 1.00 97.50 172 PRO A N 1
ATOM 1356 C CA . PRO A 1 172 ? -19.040 -5.794 16.985 1.00 97.50 172 PRO A CA 1
ATOM 1357 C C . PRO A 1 172 ? -19.470 -7.019 17.797 1.00 97.50 172 PRO A C 1
ATOM 1359 O O . PRO A 1 172 ? -19.713 -8.087 17.235 1.00 97.50 172 PRO A O 1
ATOM 1362 N N . VAL A 1 173 ? -19.581 -6.862 19.114 1.00 97.00 173 VAL A N 1
ATOM 1363 C CA . VAL A 1 173 ? -20.155 -7.884 19.995 1.00 97.00 173 VAL A CA 1
ATOM 1364 C C . VAL A 1 173 ? -21.613 -7.508 20.240 1.00 97.00 173 VAL A C 1
ATOM 1366 O O . VAL A 1 173 ? -21.889 -6.408 20.718 1.00 97.00 173 VAL A O 1
ATOM 1369 N N . ILE A 1 174 ? -22.529 -8.400 19.868 1.00 91.44 174 ILE A N 1
ATOM 1370 C CA . ILE A 1 174 ? -23.978 -8.233 20.020 1.00 91.44 174 ILE A CA 1
ATOM 1371 C C . ILE A 1 174 ? -24.453 -9.314 20.994 1.00 91.44 174 ILE A C 1
ATOM 1373 O O . ILE A 1 174 ? -24.115 -10.484 20.797 1.00 91.44 174 ILE A O 1
ATOM 1377 N N . ASP A 1 175 ? -25.197 -8.906 22.021 1.00 77.44 175 ASP A N 1
ATOM 1378 C CA . ASP A 1 175 ? -25.852 -9.789 22.996 1.00 77.44 175 ASP A CA 1
ATOM 1379 C C . ASP A 1 175 ? -27.303 -10.108 22.582 1.00 77.44 175 ASP A C 1
ATOM 1381 O O . ASP A 1 175 ? -27.953 -9.242 21.945 1.00 77.44 175 ASP A O 1
#

Foldseek 3Di:
DDDDDDPDDDDPDDPPPPPPPPPPDPPPPPPPDQDEPDQAAQPPRHGDVVDDPAWDADPPPRAIWHWDQAPPPRHTYTDHPVVVVVRVVVVVVVVVVVLVVVLVVLLVVQVVVLVVLVVVVQFQKKFWAFDPDPQTDPQSVVLGDMDGSVPRARPVHDPRPGPSHGPIHIDGDGD

Secondary structure (DSSP, 8-state):
--------S-------------------------PEE-SB-TTT--B-SSPPSS-EE-TTT-PEEEEEE-TTT--EEEE-HHHHHHHHHHHHHHHHHHHHHHHHHHHHHHHHHHHHHHHHS---EEEEE---STT--HHHHHT-EEEETTTPPPSSPTT---TT----EEEEE--

Sequence (175 aa):
MGFLDRFKRQKENEVPKVISREPQYPKTEETSQRSVIGKTCPYCNAPLDPVPQRKKKCPSCGSLIYVRTRPSDRQRVLVTEEGAKQIEEEWERVRIQKAEDVKREIAASNKAALEQYKESGVVEKVEIYPALDEYNCSVCEAAAGIYPIDKAPSLPLIGCTSKKGCRCTYLPVID